Protein AF-A0A9Q9M6E7-F1 (afdb_monomer_lite)

pLDDT: mean 85.34, std 10.35, range [53.75, 96.94]

Sequence (157 aa):
MCNPANETGIQACVNAGINLQTLWDVHLDMARETAPGRFAGAAMNWRQVTTKNEIMRHAITCMENGAEMHFTNRLFGVAEMPAKGGIPVQVHMGLVPSLSHWSGGLGRPHRQMYRESVEALQEFQPEVHAKKFPYKEQAIFMHEGELEKLHEALDKL

Secondary structure (DSSP, 8-state):
-B---SHHHHHHHHHTT--EEEEEGGGHHHHHHH-TTSEEEEEPPTTT--SHHHHHHHHHHHHHTT-SEEEE---HHHHHHHHHTT--EEE--S--GGGTTTTTSSSTTHHHHHHHHHHHHHHHHHHHHTT-SS-TTTPPPPPTTHHHHHHHHHTT-

Foldseek 3Di:
DEEDADLVSLLVCVVVVNQEYEYALVCLLVNCVNPVRGAYEHEYDPPQADDLVSQLVSLVVSVVSPHQAYEEQDADVSQVVNLVVLHHYDYDAFDDVVCQVVCVHDPPCPVVSVVRRVVRVVVVVVCVVVVVPPPPVNDDDDDPCVVVVVVVVVVVD

Radius of gyration: 18.3 Å; chains: 1; bounding box: 41×40×50 Å

Structure (mmCIF, N/CA/C/O backbone):
data_AF-A0A9Q9M6E7-F1
#
_entry.id   AF-A0A9Q9M6E7-F1
#
loop_
_atom_site.group_PDB
_atom_site.id
_atom_site.type_symbol
_atom_site.label_atom_id
_atom_site.label_alt_id
_atom_site.label_comp_id
_atom_site.label_asym_id
_atom_site.label_entity_id
_atom_site.label_seq_id
_atom_site.pdbx_PDB_ins_code
_atom_site.Cartn_x
_atom_site.Cartn_y
_atom_site.Cartn_z
_atom_site.occupancy
_atom_site.B_iso_or_equiv
_atom_site.auth_seq_id
_atom_site.auth_comp_id
_atom_site.auth_asym_id
_atom_site.auth_atom_id
_atom_site.pdbx_PDB_model_num
ATOM 1 N N . MET A 1 1 ? -11.374 -1.652 -1.896 1.00 84.69 1 MET A N 1
ATOM 2 C CA . MET A 1 1 ? -10.246 -0.870 -2.441 1.00 84.69 1 MET A CA 1
ATOM 3 C C . MET A 1 1 ? -10.743 -0.152 -3.684 1.00 84.69 1 MET A C 1
ATOM 5 O O . MET A 1 1 ? -11.407 -0.800 -4.484 1.00 84.69 1 MET A O 1
ATOM 9 N N . CYS A 1 2 ? -10.486 1.147 -3.824 1.00 93.00 2 CYS A N 1
ATOM 10 C CA . CYS A 1 2 ? -10.773 1.912 -5.042 1.00 93.00 2 CYS A CA 1
ATOM 11 C C . CYS A 1 2 ? -9.598 2.846 -5.358 1.00 93.00 2 CYS A C 1
ATOM 13 O O . CYS A 1 2 ? -8.885 3.249 -4.441 1.00 93.00 2 CYS A O 1
ATOM 15 N N . ASN A 1 3 ? -9.407 3.198 -6.631 1.00 93.56 3 ASN A N 1
ATOM 16 C CA . ASN A 1 3 ? -8.265 3.997 -7.079 1.00 93.56 3 ASN A CA 1
ATOM 17 C C . ASN A 1 3 ? -8.745 5.305 -7.724 1.00 93.56 3 ASN A C 1
ATOM 19 O O . ASN A 1 3 ? -8.654 5.454 -8.947 1.00 93.56 3 ASN A O 1
ATOM 23 N N . PRO A 1 4 ? -9.338 6.229 -6.948 1.00 94.25 4 PRO A N 1
ATOM 24 C CA . PRO A 1 4 ? -9.833 7.474 -7.506 1.00 94.25 4 PRO A CA 1
ATOM 25 C C . PRO A 1 4 ? -8.670 8.372 -7.947 1.00 94.25 4 PRO A C 1
ATOM 27 O O . PRO A 1 4 ? -7.618 8.432 -7.315 1.00 94.25 4 PRO A O 1
ATOM 30 N N . ALA A 1 5 ? -8.866 9.074 -9.061 1.00 90.81 5 ALA A N 1
ATOM 31 C CA . ALA A 1 5 ? -7.838 9.912 -9.681 1.00 90.81 5 ALA A CA 1
ATOM 32 C C . ALA A 1 5 ? -8.109 11.420 -9.548 1.00 90.81 5 ALA A C 1
ATOM 34 O O . ALA A 1 5 ? -7.336 12.217 -10.066 1.00 90.81 5 ALA A O 1
ATOM 35 N N . ASN A 1 6 ? -9.216 11.812 -8.915 1.00 94.75 6 ASN A N 1
ATOM 36 C CA . ASN A 1 6 ? -9.632 13.201 -8.740 1.00 94.75 6 ASN A CA 1
ATOM 37 C C . ASN A 1 6 ? -10.577 13.339 -7.537 1.00 94.75 6 ASN A C 1
ATOM 39 O O . ASN A 1 6 ? -11.080 12.342 -7.011 1.00 94.75 6 ASN A O 1
ATOM 43 N N . GLU A 1 7 ? -10.841 14.583 -7.146 1.00 95.69 7 GLU A N 1
ATOM 44 C CA . GLU A 1 7 ? -11.679 14.945 -6.001 1.00 95.69 7 GLU A CA 1
ATOM 45 C C . GLU A 1 7 ? -13.086 14.342 -6.086 1.00 95.69 7 GLU A C 1
ATOM 47 O O . GLU A 1 7 ? -13.556 13.722 -5.134 1.00 95.69 7 GLU A O 1
ATOM 52 N N . THR A 1 8 ? -13.743 14.429 -7.249 1.00 96.94 8 THR A N 1
ATOM 53 C CA . THR A 1 8 ? -15.080 13.849 -7.448 1.00 96.94 8 THR A CA 1
ATOM 54 C C . THR A 1 8 ? -15.088 12.342 -7.184 1.00 96.94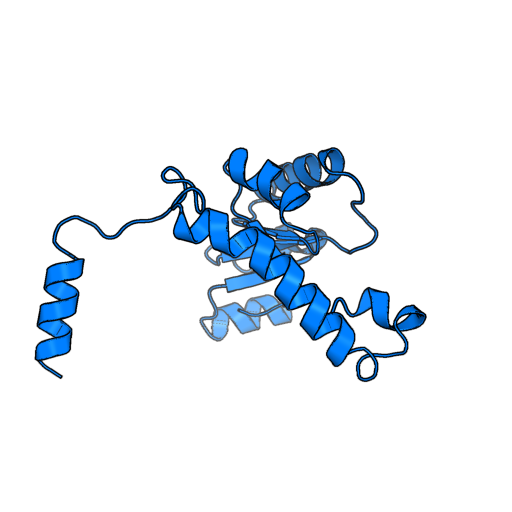 8 THR A C 1
ATOM 56 O O . THR A 1 8 ? -15.998 11.828 -6.533 1.00 96.94 8 THR A O 1
ATOM 59 N N . GLY A 1 9 ? -14.064 11.623 -7.650 1.00 96.06 9 GLY A N 1
ATOM 60 C CA . GLY A 1 9 ? -13.902 10.194 -7.401 1.00 96.06 9 GLY A CA 1
ATOM 61 C C . GLY A 1 9 ? -13.648 9.873 -5.927 1.00 96.06 9 GLY A C 1
ATOM 62 O O . GLY A 1 9 ? -14.209 8.905 -5.410 1.00 96.06 9 GLY A O 1
ATOM 63 N N . ILE A 1 10 ? -12.848 10.689 -5.236 1.00 96.38 10 ILE A N 1
ATOM 64 C CA . ILE A 1 10 ? -12.586 10.541 -3.796 1.00 96.38 10 ILE A CA 1
ATOM 65 C C . ILE A 1 10 ? -13.877 10.763 -3.003 1.00 96.38 10 ILE A C 1
ATOM 67 O O . ILE A 1 10 ? -14.245 9.928 -2.176 1.00 96.38 10 ILE A O 1
ATOM 71 N N . GLN A 1 11 ? -14.627 11.824 -3.309 1.00 96.25 11 GLN A N 1
ATOM 72 C CA . GLN A 1 11 ? -15.902 12.108 -2.656 1.00 96.25 11 GLN A CA 1
ATOM 73 C C . GLN A 1 11 ? -16.932 11.001 -2.910 1.00 96.25 11 GLN A C 1
ATOM 75 O O . GLN A 1 11 ? -17.658 10.601 -1.998 1.00 96.25 11 GLN A O 1
ATOM 80 N N . ALA A 1 12 ? -16.976 10.449 -4.125 1.00 96.88 12 ALA A N 1
ATOM 81 C CA . ALA A 1 12 ? -17.823 9.301 -4.427 1.00 96.88 12 ALA A CA 1
ATOM 82 C C . ALA A 1 12 ? -17.451 8.080 -3.568 1.00 96.88 12 ALA A C 1
ATOM 84 O O . ALA A 1 12 ? -18.342 7.412 -3.043 1.00 96.88 12 ALA A O 1
ATOM 85 N N . CYS A 1 13 ? -16.155 7.823 -3.354 1.00 96.00 13 CYS A N 1
ATOM 86 C CA . CYS A 1 13 ? -15.696 6.766 -2.449 1.00 96.00 13 CYS A CA 1
ATOM 87 C C . CYS A 1 13 ? -16.147 7.016 -1.004 1.00 96.00 13 CYS A C 1
ATOM 89 O O . CYS A 1 13 ? -16.624 6.090 -0.347 1.00 96.00 13 CYS A O 1
ATOM 91 N N . VAL A 1 14 ? -16.052 8.260 -0.522 1.00 95.19 14 VAL A N 1
ATOM 92 C CA . VAL A 1 14 ? -16.525 8.648 0.816 1.00 95.19 14 VAL A CA 1
ATOM 93 C C . VAL A 1 14 ? -18.023 8.385 0.963 1.00 95.19 14 VAL A C 1
ATOM 95 O O . VAL A 1 14 ? -18.427 7.725 1.922 1.00 95.19 14 VAL A O 1
ATOM 98 N N . ASN A 1 15 ? -18.829 8.841 0.003 1.00 96.00 15 ASN A N 1
ATOM 99 C CA . ASN A 1 15 ? -20.285 8.689 0.018 1.00 96.00 15 ASN A CA 1
ATOM 100 C C . ASN A 1 15 ? -20.714 7.217 -0.061 1.00 96.00 15 ASN A C 1
ATOM 102 O O . ASN A 1 15 ? -21.695 6.824 0.562 1.00 96.00 15 ASN A O 1
ATOM 106 N N . ALA A 1 16 ? -19.959 6.396 -0.794 1.00 96.25 16 ALA A N 1
ATOM 107 C CA . ALA A 1 16 ? -20.186 4.958 -0.907 1.00 96.25 16 ALA A CA 1
ATOM 108 C C . ALA A 1 16 ? -19.653 4.149 0.293 1.00 96.25 16 ALA A C 1
ATOM 110 O O . ALA A 1 16 ? -19.770 2.926 0.302 1.00 96.25 16 ALA A O 1
ATOM 111 N N . GLY A 1 17 ? -19.037 4.795 1.291 1.00 94.88 17 GLY A N 1
ATOM 112 C CA . GLY A 1 17 ? -18.475 4.106 2.454 1.00 94.88 17 GLY A CA 1
ATOM 113 C C . GLY A 1 17 ? -17.206 3.297 2.156 1.00 94.88 17 GLY A C 1
ATOM 114 O O . GLY A 1 17 ? -16.874 2.392 2.911 1.00 94.88 17 GLY A O 1
ATOM 115 N N . ILE A 1 18 ? -16.473 3.603 1.082 1.00 94.25 18 ILE A N 1
ATOM 116 C CA . ILE A 1 18 ? -15.233 2.903 0.728 1.00 94.25 18 ILE A CA 1
ATOM 117 C C . ILE A 1 18 ? -14.077 3.447 1.578 1.00 94.25 18 ILE A C 1
ATOM 119 O O . ILE A 1 18 ? -13.677 4.602 1.451 1.00 94.25 18 ILE A O 1
ATOM 123 N N . ASN A 1 19 ? -13.515 2.599 2.445 1.00 93.56 19 ASN A N 1
ATOM 124 C CA . ASN A 1 19 ? -12.471 2.995 3.398 1.00 93.56 19 ASN A CA 1
ATOM 125 C C . ASN A 1 19 ? -11.033 2.908 2.885 1.00 93.56 19 ASN A C 1
ATOM 127 O O . ASN A 1 19 ? -10.184 3.608 3.423 1.00 93.56 19 ASN A O 1
ATOM 131 N N . LEU A 1 20 ? -10.767 2.070 1.881 1.00 94.25 20 LEU A N 1
ATOM 132 C CA . LEU A 1 20 ? -9.424 1.818 1.355 1.00 94.25 20 LEU A CA 1
ATOM 133 C C . LEU A 1 20 ? -9.281 2.416 -0.044 1.00 94.25 20 LEU A C 1
ATOM 135 O O . LEU A 1 20 ? -9.907 1.918 -0.990 1.00 94.25 20 LEU A O 1
ATOM 139 N N . GLN A 1 21 ? -8.438 3.438 -0.160 1.00 93.94 21 GLN A N 1
ATOM 140 C CA . GLN A 1 21 ? -8.132 4.136 -1.404 1.00 93.94 21 GLN A CA 1
ATOM 141 C C . GLN A 1 21 ? -6.661 3.935 -1.779 1.00 93.94 21 GLN A C 1
ATOM 143 O O . GLN A 1 21 ? -5.788 4.072 -0.929 1.00 93.94 21 GLN A O 1
ATOM 148 N N . THR A 1 22 ? -6.371 3.611 -3.037 1.00 93.75 22 THR A N 1
ATOM 149 C CA . THR A 1 22 ? -4.996 3.578 -3.559 1.00 93.75 22 THR A CA 1
ATOM 150 C C . THR A 1 22 ? -4.834 4.696 -4.575 1.00 93.75 22 THR A C 1
ATOM 152 O O . THR A 1 22 ? -5.467 4.694 -5.628 1.00 93.75 22 THR A O 1
ATOM 155 N N . LEU A 1 23 ? -4.005 5.671 -4.238 1.00 93.88 23 LEU A N 1
ATOM 156 C CA . LEU A 1 23 ? -3.866 6.934 -4.946 1.00 93.88 23 LEU A CA 1
ATOM 157 C C . LEU A 1 23 ? -2.481 7.029 -5.565 1.00 93.88 23 LEU A C 1
ATOM 159 O O . LEU A 1 23 ? -1.540 6.397 -5.091 1.00 93.88 23 LEU A O 1
ATOM 163 N N . TRP A 1 24 ? -2.332 7.872 -6.580 1.00 92.44 24 TRP A N 1
ATOM 164 C CA . TRP A 1 24 ? -1.000 8.365 -6.916 1.00 92.44 24 TRP A CA 1
ATOM 165 C C . TRP A 1 24 ? -0.485 9.238 -5.773 1.00 92.44 24 TRP A C 1
ATOM 167 O O . TRP A 1 24 ? -1.263 9.952 -5.143 1.00 92.44 24 TRP A O 1
ATOM 177 N N . ASP A 1 25 ? 0.818 9.186 -5.522 1.00 91.75 25 ASP A N 1
ATOM 178 C CA . ASP A 1 25 ? 1.508 10.024 -4.537 1.00 91.75 25 ASP A CA 1
ATOM 179 C C . ASP A 1 25 ? 1.140 11.514 -4.651 1.00 91.75 25 ASP A C 1
ATOM 181 O O . ASP A 1 25 ? 0.826 12.158 -3.655 1.00 91.75 25 ASP A O 1
ATOM 185 N N . VAL A 1 26 ? 1.060 12.030 -5.878 1.00 91.88 26 VAL A N 1
ATOM 186 C CA . VAL A 1 26 ? 0.661 13.415 -6.185 1.00 91.88 26 VAL A CA 1
ATOM 187 C C . VAL A 1 26 ? -0.780 13.774 -5.798 1.00 91.88 26 VAL A C 1
ATOM 189 O O . VAL A 1 26 ? -1.148 14.942 -5.837 1.00 91.88 26 VAL A O 1
ATOM 192 N N . HIS A 1 27 ? -1.620 12.794 -5.462 1.00 93.75 27 HIS A N 1
ATOM 193 C CA . HIS A 1 27 ? -3.017 13.003 -5.073 1.00 93.75 27 HIS A CA 1
ATOM 194 C C . HIS A 1 27 ? -3.246 12.860 -3.561 1.00 93.75 27 HIS A C 1
ATOM 196 O O . HIS A 1 27 ? -4.396 12.923 -3.123 1.00 93.75 27 HIS A O 1
ATOM 202 N N . LEU A 1 28 ? -2.190 12.647 -2.766 1.00 93.94 28 LEU A N 1
ATOM 203 C CA . LEU A 1 28 ? -2.315 12.460 -1.319 1.00 93.94 28 LEU A CA 1
ATOM 204 C C . LEU A 1 28 ? -2.901 13.684 -0.619 1.00 93.94 28 LEU A C 1
ATOM 206 O O . LEU A 1 28 ? -3.859 13.519 0.129 1.00 93.94 28 LEU A O 1
ATOM 210 N N . ASP A 1 29 ? -2.396 14.884 -0.907 1.00 94.62 29 ASP A N 1
ATOM 211 C CA . ASP A 1 29 ? -2.865 16.119 -0.262 1.00 94.62 29 ASP A CA 1
ATOM 212 C C . ASP A 1 29 ? -4.366 16.323 -0.498 1.00 94.62 29 ASP A C 1
ATOM 214 O O . ASP A 1 29 ? -5.144 16.448 0.446 1.00 94.62 29 ASP A O 1
ATOM 218 N N . MET A 1 30 ? -4.797 16.200 -1.758 1.00 94.88 30 MET A N 1
ATOM 219 C CA . MET A 1 30 ? -6.212 16.244 -2.134 1.00 94.88 30 MET A CA 1
ATOM 220 C C . MET A 1 30 ? -7.034 15.197 -1.368 1.00 94.88 30 MET A C 1
ATOM 222 O O . MET A 1 30 ? -8.116 15.492 -0.871 1.00 94.88 30 MET A O 1
ATOM 226 N N . ALA A 1 31 ? -6.544 13.964 -1.230 1.00 95.06 31 ALA A N 1
ATOM 227 C CA . ALA A 1 31 ? -7.268 12.945 -0.478 1.00 95.06 31 ALA A CA 1
ATOM 228 C C . ALA A 1 31 ? -7.301 13.205 1.029 1.00 95.06 31 ALA A C 1
ATOM 230 O O . ALA A 1 31 ? -8.295 12.859 1.670 1.00 95.06 31 ALA A O 1
ATOM 231 N N . ARG A 1 32 ? -6.266 13.827 1.601 1.00 95.25 32 ARG A N 1
ATOM 232 C CA . ARG A 1 32 ? -6.266 14.237 3.009 1.00 95.25 32 ARG A CA 1
ATOM 233 C C . ARG A 1 32 ? -7.232 15.383 3.265 1.00 95.25 32 ARG A C 1
ATOM 235 O O . ARG A 1 32 ? -7.853 15.403 4.322 1.00 95.25 32 ARG A O 1
ATOM 242 N N . GLU A 1 33 ? -7.424 16.270 2.297 1.00 95.62 33 GLU A N 1
ATOM 243 C CA . GLU A 1 33 ? -8.422 17.337 2.372 1.00 95.62 33 GLU A CA 1
ATOM 244 C C . GLU A 1 33 ? -9.853 16.797 2.220 1.00 95.62 33 GLU A C 1
ATOM 246 O O . GLU A 1 33 ? -10.711 17.056 3.063 1.00 95.62 33 GLU A O 1
ATOM 251 N N . THR A 1 34 ? -10.122 16.003 1.180 1.00 95.00 34 THR A N 1
ATOM 252 C CA . THR A 1 34 ? -11.481 15.522 0.866 1.00 95.00 34 THR A CA 1
ATOM 253 C C . THR A 1 34 ? -11.919 14.343 1.745 1.00 95.00 34 THR A C 1
ATOM 255 O O . THR A 1 34 ? -13.108 14.150 2.003 1.00 95.00 34 THR A O 1
ATOM 258 N N . ALA A 1 35 ? -10.980 13.505 2.191 1.00 94.88 35 ALA A N 1
ATOM 259 C CA . ALA A 1 35 ? -11.261 12.235 2.856 1.00 94.88 35 ALA A CA 1
ATOM 260 C C . ALA A 1 35 ? -10.291 11.919 4.022 1.00 94.88 35 ALA A C 1
ATOM 262 O O . ALA A 1 35 ? -9.771 10.801 4.086 1.00 94.88 35 ALA A O 1
ATOM 263 N N . PRO A 1 36 ? -10.096 12.835 4.995 1.00 93.25 36 PRO A N 1
ATOM 264 C CA . PRO A 1 36 ? -9.050 12.737 6.024 1.00 93.25 36 PRO A CA 1
ATOM 265 C C . PRO A 1 36 ? -9.081 11.451 6.862 1.00 93.25 36 PRO A C 1
ATOM 267 O O . PRO A 1 36 ? -8.036 10.980 7.300 1.00 93.25 36 PRO A O 1
ATOM 270 N N . GLY A 1 37 ? -10.268 10.874 7.088 1.00 91.56 37 GLY A N 1
ATOM 271 C CA . GLY A 1 37 ? -10.458 9.653 7.884 1.00 91.56 37 GLY A CA 1
ATOM 272 C C . GLY A 1 37 ? -10.431 8.341 7.089 1.00 91.56 37 GLY A C 1
ATOM 273 O O . GLY A 1 37 ? -10.837 7.305 7.617 1.00 91.56 37 GLY A O 1
ATOM 274 N N . ARG A 1 38 ? -10.055 8.364 5.805 1.00 92.81 38 ARG A N 1
ATOM 275 C CA . ARG A 1 38 ? -9.970 7.162 4.960 1.00 92.81 38 ARG A CA 1
ATOM 276 C C . ARG A 1 38 ? -8.522 6.683 4.871 1.00 92.81 38 ARG A C 1
ATOM 278 O O . ARG A 1 38 ? -7.600 7.485 4.871 1.00 92.81 38 ARG A O 1
ATOM 285 N N . PHE A 1 39 ? -8.340 5.370 4.756 1.00 96.06 39 PHE A N 1
ATOM 286 C CA . PHE A 1 39 ? -7.024 4.774 4.555 1.00 96.06 39 PHE A CA 1
ATOM 287 C C . PHE A 1 39 ? -6.565 5.049 3.119 1.00 96.06 39 PHE A C 1
ATOM 289 O O . PHE A 1 39 ? -7.235 4.628 2.167 1.00 96.06 39 PHE A O 1
ATOM 296 N N . ALA A 1 40 ? -5.428 5.719 2.958 1.00 96.12 40 ALA A N 1
ATOM 297 C CA . ALA A 1 40 ? -4.810 6.030 1.681 1.00 96.12 40 ALA A CA 1
ATOM 298 C C . ALA A 1 40 ? -3.464 5.313 1.520 1.00 96.12 40 ALA A C 1
ATOM 300 O O . ALA A 1 40 ? -2.468 5.602 2.184 1.00 96.12 40 ALA A O 1
ATOM 301 N N . GLY A 1 41 ? -3.433 4.396 0.559 1.00 95.50 41 GLY A N 1
ATOM 302 C CA . GLY A 1 41 ? -2.203 3.849 0.011 1.00 95.50 41 GLY A CA 1
ATOM 303 C C . GLY A 1 41 ? -1.637 4.755 -1.076 1.00 95.50 41 GLY A C 1
ATOM 304 O O . GLY A 1 41 ? -2.360 5.110 -2.006 1.00 95.50 41 GLY A O 1
ATOM 305 N N . ALA A 1 42 ? -0.349 5.075 -1.002 1.00 94.25 42 ALA A N 1
ATOM 306 C CA . ALA A 1 42 ? 0.355 5.874 -1.999 1.00 94.25 42 ALA A CA 1
ATOM 307 C C . ALA A 1 42 ? 1.111 4.986 -2.988 1.00 94.25 42 ALA A C 1
ATOM 309 O O . ALA A 1 42 ? 2.072 4.304 -2.622 1.00 94.25 42 ALA A O 1
ATOM 310 N N . ALA A 1 43 ? 0.689 5.004 -4.247 1.00 89.50 43 ALA A N 1
ATOM 311 C CA . ALA A 1 43 ? 1.324 4.299 -5.347 1.00 89.50 43 ALA A CA 1
ATOM 312 C C . ALA A 1 43 ? 2.330 5.180 -6.082 1.00 89.50 43 ALA A C 1
ATOM 314 O O . ALA A 1 43 ? 2.075 6.347 -6.376 1.00 89.50 43 ALA A O 1
ATOM 315 N N . MET A 1 44 ? 3.459 4.570 -6.440 1.00 82.12 44 MET A N 1
ATOM 316 C CA . MET A 1 44 ? 4.457 5.173 -7.322 1.00 82.12 44 MET A CA 1
ATOM 317 C C . MET A 1 44 ? 4.178 4.845 -8.792 1.00 82.12 44 MET A C 1
ATOM 319 O O . MET A 1 44 ? 3.778 3.727 -9.143 1.00 82.12 44 MET A O 1
ATOM 323 N N . ASN A 1 45 ? 4.492 5.776 -9.688 1.00 76.81 45 ASN A N 1
ATOM 324 C CA . ASN A 1 45 ? 4.593 5.470 -11.109 1.00 76.81 45 ASN A CA 1
ATOM 325 C C . ASN A 1 45 ? 5.857 4.630 -11.372 1.00 76.81 45 ASN A C 1
ATOM 327 O O . ASN A 1 45 ? 6.931 4.905 -10.839 1.00 76.81 45 ASN A O 1
ATOM 331 N N . TRP A 1 46 ? 5.758 3.636 -12.260 1.00 69.25 46 TRP A N 1
ATOM 332 C CA . TRP A 1 46 ? 6.848 2.707 -12.600 1.00 69.25 46 TRP A CA 1
ATOM 333 C C . TRP A 1 46 ? 8.181 3.391 -12.955 1.00 69.25 46 TRP A C 1
ATOM 335 O O . TRP A 1 46 ? 9.248 2.839 -12.678 1.00 69.25 46 TRP A O 1
ATOM 345 N N . ARG A 1 47 ? 8.125 4.572 -13.588 1.00 68.25 47 ARG A N 1
ATOM 346 C CA . ARG A 1 47 ? 9.316 5.315 -14.037 1.00 68.25 47 ARG A CA 1
ATOM 347 C C . ARG A 1 47 ? 9.992 6.149 -12.949 1.00 68.25 47 ARG A C 1
ATOM 349 O O . ARG A 1 47 ? 11.152 6.492 -13.126 1.00 68.25 47 ARG A O 1
ATOM 356 N N . GLN A 1 48 ? 9.281 6.514 -11.883 1.00 65.44 48 GLN A N 1
ATOM 357 C CA . GLN A 1 48 ? 9.754 7.527 -10.931 1.00 65.44 48 GLN A CA 1
ATOM 358 C C . GLN A 1 48 ? 10.874 7.015 -10.024 1.00 65.44 48 GLN A C 1
ATOM 360 O O . GLN A 1 48 ? 11.709 7.800 -9.591 1.00 65.44 48 GLN A O 1
ATOM 365 N N . VAL A 1 49 ? 10.887 5.715 -9.722 1.00 66.75 49 VAL A N 1
ATOM 366 C CA . VAL A 1 49 ? 11.720 5.178 -8.647 1.00 66.75 49 VAL A CA 1
ATOM 367 C C . VAL A 1 49 ? 12.309 3.837 -9.063 1.00 66.75 49 VAL A C 1
ATOM 369 O O . VAL A 1 49 ? 11.576 2.877 -9.325 1.00 66.75 49 VAL A O 1
ATOM 372 N N . THR A 1 50 ? 13.633 3.763 -9.177 1.00 72.12 50 THR A N 1
ATOM 373 C CA . THR A 1 50 ? 14.307 2.628 -9.834 1.00 72.12 50 THR A CA 1
ATOM 374 C C . THR A 1 50 ? 15.258 1.878 -8.914 1.00 72.12 50 THR A C 1
ATOM 376 O O . THR A 1 50 ? 15.433 0.671 -9.082 1.00 72.12 50 THR A O 1
ATOM 379 N N . THR A 1 51 ? 15.816 2.547 -7.903 1.00 83.75 51 THR A N 1
ATOM 380 C CA . THR A 1 51 ? 16.735 1.929 -6.938 1.00 83.75 51 THR A CA 1
ATOM 381 C C . THR A 1 51 ? 16.081 1.702 -5.573 1.00 83.75 51 THR A C 1
ATOM 383 O O . THR A 1 51 ? 15.122 2.375 -5.202 1.00 83.75 51 THR A O 1
ATOM 386 N N . LYS A 1 52 ? 16.634 0.778 -4.772 1.00 85.38 52 LYS A N 1
ATOM 387 C CA . LYS A 1 52 ? 16.147 0.500 -3.404 1.00 85.38 52 LYS A CA 1
ATOM 388 C C . LYS A 1 52 ? 16.135 1.752 -2.517 1.00 85.38 52 LYS A C 1
ATOM 390 O O . LYS A 1 52 ? 15.167 1.991 -1.806 1.00 85.38 52 LYS A O 1
ATOM 395 N N . ASN A 1 53 ? 17.185 2.571 -2.601 1.00 88.00 53 ASN A N 1
ATOM 396 C CA . ASN A 1 53 ? 17.313 3.784 -1.790 1.00 88.00 53 ASN A CA 1
ATOM 397 C C . ASN A 1 53 ? 16.317 4.867 -2.208 1.00 88.00 53 ASN A C 1
ATOM 399 O O . ASN A 1 53 ? 15.801 5.583 -1.357 1.00 88.00 53 ASN A O 1
ATOM 403 N N . GLU A 1 54 ? 16.041 5.003 -3.506 1.00 88.25 54 GLU A N 1
ATOM 404 C CA . GLU A 1 54 ? 14.993 5.910 -3.980 1.00 88.25 54 GLU A CA 1
ATOM 405 C C . GLU A 1 54 ? 13.614 5.455 -3.492 1.00 88.25 54 GLU A C 1
ATOM 407 O O . GLU A 1 54 ? 12.821 6.290 -3.074 1.00 88.25 54 GLU A O 1
ATOM 412 N N . ILE A 1 55 ? 13.357 4.142 -3.464 1.00 89.06 55 ILE A N 1
ATOM 413 C CA . ILE A 1 55 ? 12.095 3.572 -2.968 1.00 89.06 55 ILE A CA 1
ATOM 414 C C . ILE A 1 55 ? 11.922 3.822 -1.483 1.00 89.06 55 ILE A C 1
ATOM 416 O O . ILE A 1 55 ? 10.856 4.265 -1.078 1.00 89.06 55 ILE A O 1
ATOM 420 N N . MET A 1 56 ? 12.964 3.616 -0.679 1.00 91.00 56 MET A N 1
ATOM 421 C CA . MET A 1 56 ? 12.889 3.931 0.746 1.00 91.00 56 MET A CA 1
ATOM 422 C C . MET A 1 56 ? 12.603 5.419 0.982 1.00 91.00 56 MET A C 1
ATOM 424 O O . MET A 1 56 ? 11.737 5.755 1.782 1.00 91.00 56 MET A O 1
ATOM 428 N N . ARG A 1 57 ? 13.294 6.318 0.266 1.00 91.69 57 ARG A N 1
ATOM 429 C CA . ARG A 1 57 ? 13.060 7.767 0.392 1.00 91.69 57 ARG A CA 1
ATOM 430 C C . ARG A 1 57 ? 11.645 8.149 -0.021 1.00 91.69 57 ARG A C 1
ATOM 432 O O . ARG A 1 57 ? 10.980 8.866 0.713 1.00 91.69 57 ARG A O 1
ATOM 439 N N . HIS A 1 58 ? 11.179 7.640 -1.159 1.00 92.50 58 HIS A N 1
ATOM 440 C CA . HIS A 1 58 ? 9.828 7.902 -1.650 1.00 92.50 58 HIS A CA 1
ATOM 441 C C . HIS A 1 58 ? 8.759 7.371 -0.690 1.00 92.50 58 HIS A C 1
ATOM 443 O O . HIS A 1 58 ? 7.796 8.078 -0.405 1.00 92.50 58 HIS A O 1
ATOM 449 N N . ALA A 1 59 ? 8.964 6.179 -0.125 1.00 93.12 59 ALA A N 1
ATOM 450 C CA . ALA A 1 59 ? 8.079 5.607 0.881 1.00 93.12 59 ALA A CA 1
ATOM 451 C C . ALA A 1 59 ? 7.981 6.505 2.124 1.00 93.12 59 ALA A C 1
ATOM 453 O O . ALA A 1 59 ? 6.872 6.790 2.564 1.00 93.12 59 ALA A O 1
ATOM 454 N N . ILE A 1 60 ? 9.115 6.996 2.643 1.00 94.56 60 ILE A N 1
ATOM 455 C CA . ILE A 1 60 ? 9.146 7.937 3.777 1.00 94.56 60 ILE A CA 1
ATOM 456 C C . ILE A 1 60 ? 8.366 9.208 3.437 1.00 94.56 60 ILE A C 1
ATOM 458 O O . ILE A 1 60 ? 7.469 9.575 4.187 1.00 94.56 60 ILE A O 1
ATOM 462 N N . THR A 1 61 ? 8.633 9.827 2.284 1.00 94.56 61 THR A N 1
ATOM 463 C CA . THR A 1 61 ? 7.912 11.034 1.851 1.00 94.56 61 THR A CA 1
ATOM 464 C C . THR A 1 61 ? 6.405 10.795 1.737 1.00 94.56 61 THR A C 1
ATOM 466 O O . THR A 1 61 ? 5.614 11.636 2.148 1.00 94.56 61 THR A O 1
ATOM 469 N N . CYS A 1 62 ? 5.975 9.633 1.237 1.00 95.06 62 CYS A N 1
ATOM 470 C CA . CYS A 1 62 ? 4.553 9.290 1.206 1.00 95.06 62 CYS A CA 1
ATOM 471 C C . CYS A 1 62 ? 3.950 9.201 2.617 1.00 95.06 62 CYS A C 1
ATOM 473 O O . CYS A 1 62 ? 2.831 9.665 2.818 1.00 95.06 62 CYS A O 1
ATOM 475 N N . MET A 1 63 ? 4.669 8.611 3.581 1.00 96.00 63 MET A N 1
ATOM 476 C CA . MET A 1 63 ? 4.200 8.520 4.970 1.00 96.00 63 MET A CA 1
ATOM 477 C C . MET A 1 63 ? 4.122 9.909 5.620 1.00 96.00 63 MET A C 1
ATOM 479 O O . MET A 1 63 ? 3.138 10.213 6.287 1.00 96.00 63 MET A O 1
ATOM 483 N N . GLU A 1 64 ? 5.120 10.771 5.390 1.00 94.75 64 GLU A N 1
ATOM 484 C CA . GLU A 1 64 ? 5.127 12.166 5.863 1.00 94.75 64 GLU A CA 1
ATOM 485 C C . GLU A 1 64 ? 3.941 12.967 5.305 1.00 94.75 64 GLU A C 1
ATOM 487 O O . GLU A 1 64 ? 3.345 13.766 6.024 1.00 94.75 64 GLU A O 1
ATOM 492 N N . ASN A 1 65 ? 3.533 12.679 4.067 1.00 94.12 65 ASN A N 1
ATOM 493 C CA . ASN A 1 65 ? 2.362 13.276 3.419 1.00 94.12 65 ASN A CA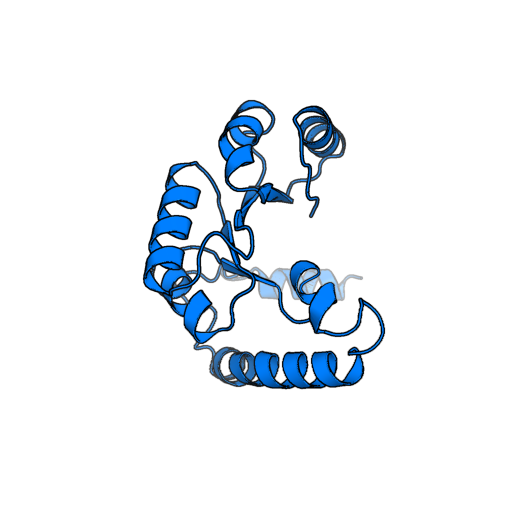 1
ATOM 494 C C . ASN A 1 65 ? 1.032 12.593 3.809 1.00 94.12 65 ASN A C 1
ATOM 496 O O . ASN A 1 65 ? -0.007 12.820 3.189 1.00 94.12 65 ASN A O 1
ATOM 500 N N . GLY A 1 66 ? 1.044 11.736 4.833 1.00 93.88 66 GLY A N 1
ATOM 501 C CA . GLY A 1 66 ? -0.159 11.147 5.412 1.00 93.88 66 GLY A CA 1
ATOM 502 C C . GLY A 1 66 ? -0.677 9.901 4.699 1.00 93.88 66 GLY A C 1
ATOM 503 O O . GLY A 1 66 ? -1.851 9.578 4.839 1.00 93.88 66 GLY A O 1
ATOM 504 N N . ALA A 1 67 ? 0.135 9.186 3.922 1.00 96.31 67 ALA A N 1
ATOM 505 C CA . ALA A 1 67 ? -0.236 7.840 3.488 1.00 96.31 67 ALA A CA 1
ATOM 506 C C . ALA A 1 67 ? -0.073 6.832 4.637 1.00 96.31 67 ALA A C 1
ATOM 508 O O . ALA A 1 67 ? 0.894 6.899 5.388 1.00 96.31 67 ALA A O 1
ATOM 509 N N . GLU A 1 68 ? -0.971 5.852 4.741 1.00 96.38 68 GLU A N 1
ATOM 510 C CA . GLU A 1 68 ? -0.845 4.755 5.714 1.00 96.38 68 GLU A CA 1
ATOM 511 C C . GLU A 1 68 ? -0.161 3.514 5.124 1.00 96.38 68 GLU A C 1
ATOM 513 O O . GLU A 1 68 ? 0.123 2.553 5.836 1.00 96.38 68 GLU A O 1
ATOM 518 N N . MET A 1 69 ? 0.093 3.500 3.814 1.00 95.12 69 MET A N 1
ATOM 519 C CA . MET A 1 69 ? 0.743 2.384 3.137 1.00 95.12 69 MET A CA 1
ATOM 520 C C . MET A 1 69 ? 1.438 2.834 1.860 1.00 95.12 69 MET A C 1
ATOM 522 O O . MET A 1 69 ? 0.915 3.643 1.094 1.00 95.12 69 MET A O 1
ATOM 526 N N . HIS A 1 70 ? 2.597 2.251 1.588 1.00 93.38 70 HIS A N 1
ATOM 527 C CA . HIS A 1 70 ? 3.318 2.445 0.345 1.00 93.38 70 HIS A CA 1
ATOM 528 C C . HIS A 1 70 ? 3.020 1.318 -0.651 1.00 93.38 70 HIS A C 1
ATOM 530 O O . HIS A 1 70 ? 3.129 0.138 -0.325 1.00 93.38 70 HIS A O 1
ATOM 536 N N . PHE A 1 71 ? 2.657 1.668 -1.882 1.00 91.19 71 PHE A N 1
ATOM 537 C CA . PHE A 1 71 ? 2.392 0.718 -2.955 1.00 91.19 71 PHE A CA 1
ATOM 538 C C . PHE A 1 71 ? 3.540 0.722 -3.969 1.00 91.19 71 PHE A C 1
ATOM 540 O O . PHE A 1 71 ? 3.879 1.753 -4.557 1.00 91.19 71 PHE A O 1
ATOM 547 N N . THR A 1 72 ? 4.108 -0.458 -4.221 1.00 87.00 72 THR A N 1
ATOM 548 C CA . THR A 1 72 ? 5.232 -0.641 -5.145 1.00 87.00 72 THR A CA 1
ATOM 549 C C . THR A 1 72 ? 5.012 -1.810 -6.100 1.00 87.00 72 THR A C 1
ATOM 551 O O . THR A 1 72 ? 4.435 -2.834 -5.751 1.00 87.00 72 THR A O 1
ATOM 554 N N . ASN A 1 73 ? 5.520 -1.680 -7.324 1.00 83.56 73 ASN A N 1
ATOM 555 C CA . ASN A 1 73 ? 5.498 -2.744 -8.336 1.00 83.56 73 ASN A CA 1
ATOM 556 C C . ASN A 1 73 ? 6.793 -3.588 -8.308 1.00 83.56 73 ASN A C 1
ATOM 558 O O . ASN A 1 73 ? 7.221 -4.111 -9.337 1.00 83.56 73 ASN A O 1
ATOM 562 N N . ARG A 1 74 ? 7.513 -3.609 -7.179 1.00 79.88 74 ARG A N 1
ATOM 563 C CA . ARG A 1 74 ? 8.868 -4.172 -7.063 1.00 79.88 74 ARG A CA 1
ATOM 564 C C . ARG A 1 74 ? 8.871 -5.445 -6.222 1.00 79.88 74 ARG A C 1
ATOM 566 O O . ARG A 1 74 ? 8.118 -5.559 -5.266 1.00 79.88 74 ARG A O 1
ATOM 573 N N . LEU A 1 75 ? 9.767 -6.365 -6.574 1.00 75.44 75 LEU A N 1
ATOM 574 C CA . LEU A 1 75 ? 9.923 -7.680 -5.944 1.00 75.44 75 LEU A CA 1
ATOM 575 C C . LEU A 1 75 ? 10.333 -7.599 -4.460 1.00 75.44 75 LEU A C 1
ATOM 577 O O . LEU A 1 75 ? 10.756 -6.545 -3.971 1.00 75.44 75 LEU A O 1
ATOM 581 N N . PHE A 1 76 ? 10.275 -8.745 -3.770 1.00 75.25 76 PHE A N 1
ATOM 582 C CA . PHE A 1 76 ? 10.488 -8.874 -2.324 1.00 75.25 76 PHE A CA 1
ATOM 583 C C . PHE A 1 76 ? 11.738 -8.148 -1.827 1.00 75.25 76 PHE A C 1
ATOM 585 O O . PHE A 1 76 ? 11.636 -7.297 -0.953 1.00 75.25 76 PHE A O 1
ATOM 592 N N . GLY A 1 77 ? 12.905 -8.377 -2.438 1.00 75.00 77 GLY A N 1
ATOM 593 C CA . GLY A 1 77 ? 14.166 -7.781 -1.977 1.00 75.00 77 GLY A CA 1
ATOM 594 C C . GLY A 1 77 ? 14.229 -6.245 -2.020 1.00 75.00 77 GLY A C 1
ATOM 595 O O . GLY A 1 77 ? 15.198 -5.659 -1.530 1.00 75.00 77 GLY A O 1
ATOM 596 N N . VAL A 1 78 ? 13.246 -5.590 -2.641 1.00 81.31 78 VAL A N 1
ATOM 597 C CA . VAL A 1 78 ? 13.069 -4.135 -2.651 1.00 81.31 78 VAL A CA 1
ATOM 598 C C . VAL A 1 78 ? 11.978 -3.708 -1.669 1.00 81.31 78 VAL A C 1
ATOM 600 O O . VAL A 1 78 ? 12.184 -2.741 -0.946 1.00 81.31 78 VAL A O 1
ATOM 603 N N . ALA A 1 79 ? 10.856 -4.432 -1.618 1.00 83.69 79 ALA A N 1
ATOM 604 C CA . ALA A 1 79 ? 9.754 -4.179 -0.687 1.00 83.69 79 ALA A CA 1
ATOM 605 C C . ALA A 1 79 ? 10.119 -4.476 0.782 1.00 83.69 79 ALA A C 1
ATOM 607 O O . ALA A 1 79 ? 9.600 -3.837 1.694 1.00 83.69 79 ALA A O 1
ATOM 608 N N . GLU A 1 80 ? 11.050 -5.403 1.014 1.00 86.69 80 GLU A N 1
ATOM 609 C CA . GLU A 1 80 ? 11.510 -5.804 2.345 1.00 86.69 80 GLU A CA 1
ATOM 610 C C . GLU A 1 80 ? 12.186 -4.645 3.095 1.00 86.69 80 GLU A C 1
ATOM 612 O O . GLU A 1 80 ? 12.042 -4.526 4.306 1.00 86.69 80 GLU A O 1
ATOM 617 N N . MET A 1 81 ? 12.902 -3.758 2.393 1.00 88.44 81 MET A N 1
ATOM 618 C CA . MET A 1 81 ? 13.605 -2.626 3.011 1.00 88.44 81 MET A CA 1
ATOM 619 C C . MET A 1 81 ? 12.647 -1.644 3.722 1.00 88.44 81 MET A C 1
ATOM 621 O O . MET A 1 81 ? 12.831 -1.433 4.921 1.00 88.44 81 MET A O 1
ATOM 625 N N . PRO A 1 82 ? 11.624 -1.068 3.056 1.00 88.56 82 PRO A N 1
ATOM 626 C CA . PRO A 1 82 ? 10.636 -0.227 3.728 1.00 88.56 82 PRO A CA 1
ATOM 627 C C . PRO A 1 82 ? 9.816 -0.995 4.767 1.00 88.56 82 PRO A C 1
ATOM 629 O O . PRO A 1 82 ? 9.578 -0.455 5.845 1.00 88.56 82 PRO A O 1
ATOM 632 N N . ALA A 1 83 ? 9.482 -2.266 4.511 1.00 89.88 83 ALA A N 1
ATOM 633 C CA . ALA A 1 83 ? 8.803 -3.101 5.501 1.00 89.88 83 ALA A CA 1
ATOM 634 C C . ALA A 1 83 ? 9.632 -3.243 6.791 1.00 89.88 83 ALA A C 1
ATOM 636 O O . ALA A 1 83 ? 9.131 -2.969 7.874 1.00 89.88 83 ALA A O 1
ATOM 637 N N . LYS A 1 84 ? 10.933 -3.560 6.710 1.00 87.69 84 LYS A N 1
ATOM 638 C CA . LYS A 1 84 ? 11.840 -3.590 7.879 1.00 87.69 84 LYS A CA 1
ATOM 639 C C . LYS A 1 84 ? 11.953 -2.235 8.576 1.00 87.69 84 LYS A C 1
ATOM 641 O O . LYS A 1 84 ? 12.144 -2.190 9.785 1.00 87.69 84 LYS A O 1
ATOM 646 N N . GLY A 1 85 ? 11.823 -1.145 7.824 1.00 86.50 85 GLY A N 1
ATOM 647 C CA . GLY A 1 85 ? 11.796 0.220 8.347 1.00 86.50 85 GLY A CA 1
ATOM 648 C C . GLY A 1 85 ? 10.496 0.614 9.058 1.00 86.50 85 GLY A C 1
ATOM 649 O O . GLY A 1 85 ? 10.403 1.747 9.515 1.00 86.50 85 GLY A O 1
ATOM 650 N N . GLY A 1 86 ? 9.505 -0.281 9.153 1.00 89.38 86 GLY A N 1
ATOM 651 C CA . GLY A 1 86 ? 8.223 -0.009 9.810 1.00 89.38 86 GLY A CA 1
ATOM 652 C C . GLY A 1 86 ? 7.167 0.627 8.905 1.00 89.38 86 GLY A C 1
ATOM 653 O O . GLY A 1 86 ? 6.130 1.055 9.402 1.00 89.38 86 GLY A O 1
ATOM 654 N N . ILE A 1 87 ? 7.402 0.691 7.592 1.00 94.19 87 ILE A N 1
ATOM 655 C CA . ILE A 1 87 ? 6.438 1.226 6.626 1.00 94.19 87 ILE A CA 1
ATOM 656 C C . ILE A 1 87 ? 5.536 0.082 6.143 1.00 94.19 87 ILE A C 1
ATOM 658 O O . ILE A 1 87 ? 6.062 -0.915 5.643 1.00 94.19 87 ILE A O 1
ATOM 662 N N . PRO A 1 88 ? 4.197 0.193 6.225 1.00 94.19 88 PRO A N 1
ATOM 663 C CA . PRO A 1 88 ? 3.300 -0.780 5.611 1.00 94.19 88 PRO A CA 1
ATOM 664 C C . PRO A 1 88 ? 3.451 -0.766 4.088 1.00 94.19 88 PRO A C 1
ATOM 666 O O . PRO A 1 88 ? 3.397 0.293 3.461 1.00 94.19 88 PRO A O 1
ATOM 669 N N . VAL A 1 89 ? 3.631 -1.938 3.474 1.00 91.62 89 VAL A N 1
ATOM 670 C CA . VAL A 1 89 ? 3.872 -2.057 2.028 1.00 91.62 89 VAL A CA 1
ATOM 671 C C . VAL A 1 89 ? 2.849 -2.977 1.380 1.00 91.62 89 VAL A C 1
ATOM 673 O O . VAL A 1 89 ? 2.672 -4.117 1.803 1.00 91.62 89 VAL A O 1
ATOM 676 N N . GLN A 1 90 ? 2.242 -2.510 0.291 1.00 90.31 90 GLN A N 1
ATOM 677 C CA . GLN A 1 90 ? 1.545 -3.355 -0.672 1.00 90.31 90 GLN A CA 1
ATOM 678 C C . GLN A 1 90 ? 2.401 -3.512 -1.924 1.00 90.31 90 GLN A C 1
ATOM 680 O O . GLN A 1 90 ? 2.897 -2.538 -2.494 1.00 90.31 90 GLN A O 1
ATOM 685 N N . VAL A 1 91 ? 2.542 -4.755 -2.375 1.00 86.75 91 VAL A N 1
ATOM 686 C CA . VAL A 1 91 ? 3.257 -5.076 -3.606 1.00 86.75 91 VAL A CA 1
ATOM 687 C C . VAL A 1 91 ? 2.266 -5.509 -4.676 1.00 86.75 91 VAL A C 1
ATOM 689 O O . VAL A 1 91 ? 1.391 -6.336 -4.422 1.00 86.75 91 VAL A O 1
ATOM 692 N N . HIS A 1 92 ? 2.418 -4.974 -5.884 1.00 83.56 92 HIS A N 1
ATOM 693 C CA . HIS A 1 92 ? 1.702 -5.443 -7.068 1.00 83.56 92 HIS A CA 1
ATOM 694 C C . HIS A 1 92 ? 2.616 -6.301 -7.933 1.00 83.56 92 HIS A C 1
ATOM 696 O O . HIS A 1 92 ? 3.631 -5.833 -8.448 1.00 83.56 92 HIS A O 1
ATOM 702 N N . MET A 1 93 ? 2.234 -7.567 -8.079 1.00 74.94 93 MET A N 1
ATOM 703 C CA . MET A 1 93 ? 3.006 -8.608 -8.754 1.00 74.94 93 MET A CA 1
ATOM 704 C C . MET A 1 93 ? 2.259 -9.107 -9.993 1.00 74.94 93 MET A C 1
ATOM 706 O O . MET A 1 93 ? 1.029 -9.078 -10.047 1.00 74.94 93 MET A O 1
ATOM 710 N N . GLY A 1 94 ? 3.001 -9.592 -10.988 1.00 73.12 94 GLY A N 1
ATOM 711 C CA . GLY A 1 94 ? 2.434 -10.121 -12.227 1.00 73.12 94 GLY A CA 1
ATOM 712 C C . GLY A 1 94 ? 2.266 -9.048 -13.301 1.00 73.12 94 GLY A C 1
ATOM 713 O O . GLY A 1 94 ? 3.248 -8.455 -13.746 1.00 73.12 94 GLY A O 1
ATOM 714 N N . LEU A 1 95 ? 1.035 -8.817 -13.776 1.00 74.06 95 LEU A N 1
ATOM 715 C CA . LEU A 1 95 ? 0.804 -7.897 -14.897 1.00 74.06 95 LEU A CA 1
ATOM 716 C C . LEU A 1 95 ? 1.016 -6.446 -14.472 1.00 74.06 95 LEU A C 1
ATOM 718 O O . LEU A 1 95 ? 0.148 -5.855 -13.834 1.00 74.06 95 LEU A O 1
ATOM 722 N N . VAL A 1 96 ? 2.126 -5.847 -14.898 1.00 76.31 96 VAL A N 1
ATOM 723 C CA . VAL A 1 96 ? 2.336 -4.396 -14.829 1.00 76.31 96 VAL A CA 1
ATOM 724 C C . VAL A 1 96 ? 1.944 -3.796 -16.186 1.00 76.31 96 VAL A C 1
ATOM 726 O O . VAL A 1 96 ? 2.689 -3.966 -17.155 1.00 76.31 96 VAL A O 1
ATOM 729 N N . PRO A 1 97 ? 0.807 -3.079 -16.305 1.00 72.75 97 PRO A N 1
ATOM 730 C CA . PRO A 1 97 ? 0.298 -2.605 -17.598 1.00 72.75 97 PRO A CA 1
ATOM 731 C C . PRO A 1 97 ? 1.296 -1.746 -18.384 1.00 72.75 97 PRO A C 1
ATOM 733 O O . PRO A 1 97 ? 1.335 -1.804 -19.614 1.00 72.75 97 PRO A O 1
ATOM 736 N N . SER A 1 98 ? 2.163 -1.008 -17.686 1.00 74.00 98 SER A N 1
ATOM 737 C CA . SER A 1 98 ? 3.231 -0.192 -18.279 1.00 74.00 98 SER A CA 1
ATOM 738 C C . SER A 1 98 ? 4.243 -0.996 -19.105 1.00 74.00 98 SER A C 1
ATOM 740 O O . SER A 1 98 ? 4.905 -0.428 -19.971 1.00 74.00 98 SER A O 1
ATOM 742 N N . LEU A 1 99 ? 4.357 -2.307 -18.873 1.00 73.62 99 LEU A N 1
ATOM 743 C CA . LEU A 1 99 ? 5.264 -3.201 -19.597 1.00 73.62 99 LEU A CA 1
ATOM 744 C C . LEU A 1 99 ? 4.624 -3.813 -20.857 1.00 73.62 99 LEU A C 1
ATOM 746 O O . LEU A 1 99 ? 5.318 -4.391 -21.688 1.00 73.62 99 LEU A O 1
ATOM 750 N N . SER A 1 100 ? 3.320 -3.616 -21.072 1.00 75.12 100 SER A N 1
ATOM 751 C CA . SER A 1 100 ? 2.568 -4.237 -22.176 1.00 75.12 100 SER A CA 1
ATOM 752 C C . SER A 1 100 ? 3.151 -3.995 -23.576 1.00 75.12 100 SER A C 1
ATOM 754 O O . SER A 1 100 ? 3.065 -4.882 -24.423 1.00 75.12 100 SER A O 1
ATOM 756 N N . HIS A 1 101 ? 3.783 -2.843 -23.821 1.00 74.12 101 HIS A N 1
ATOM 757 C CA . HIS A 1 101 ? 4.359 -2.496 -25.127 1.00 74.12 101 HIS A CA 1
ATOM 758 C C . HIS A 1 101 ? 5.499 -3.428 -25.556 1.00 74.12 101 HIS A C 1
ATOM 760 O O . HIS A 1 101 ? 5.601 -3.756 -26.734 1.00 74.12 101 HIS A O 1
ATOM 766 N N . TRP A 1 102 ? 6.342 -3.871 -24.620 1.00 67.00 102 TRP A N 1
ATOM 767 C CA . TRP A 1 102 ? 7.484 -4.745 -24.920 1.00 67.00 102 TRP A CA 1
ATOM 768 C C . TRP A 1 102 ? 7.227 -6.203 -24.519 1.00 67.00 102 TRP A C 1
ATOM 770 O O . TRP A 1 102 ? 7.832 -7.104 -25.088 1.00 67.00 102 TRP A O 1
ATOM 780 N N . SER A 1 103 ? 6.263 -6.455 -23.624 1.00 65.81 103 SER A N 1
ATOM 781 C CA . SER A 1 103 ? 5.809 -7.806 -23.263 1.00 65.81 103 SER A CA 1
ATOM 782 C C . SER A 1 103 ? 4.827 -8.429 -24.275 1.00 65.81 103 SER A C 1
ATOM 784 O O . SER A 1 103 ? 4.380 -9.556 -24.085 1.00 65.81 103 SER A O 1
ATOM 786 N N . GLY A 1 104 ? 4.485 -7.738 -25.371 1.00 70.94 104 GLY A N 1
ATOM 787 C CA . GLY A 1 104 ? 3.635 -8.292 -26.437 1.00 70.94 104 GLY A CA 1
ATOM 788 C C . GLY A 1 104 ? 2.126 -8.188 -26.175 1.00 70.94 104 GLY A C 1
ATOM 789 O O . GLY A 1 104 ? 1.352 -9.040 -26.620 1.00 70.94 104 GLY A O 1
ATOM 790 N N . GLY A 1 105 ? 1.700 -7.139 -25.470 1.00 72.62 105 GLY A N 1
ATOM 791 C CA . GLY A 1 105 ? 0.306 -6.850 -25.128 1.00 72.62 105 GLY A CA 1
ATOM 792 C C . GLY A 1 105 ? -0.137 -7.438 -23.784 1.00 72.62 105 GLY A C 1
ATOM 793 O O . GLY A 1 105 ? 0.631 -8.079 -23.075 1.00 72.62 105 GLY A O 1
ATOM 794 N N . LEU A 1 106 ? -1.404 -7.216 -23.424 1.00 70.19 106 LEU A N 1
ATOM 795 C CA . LEU A 1 106 ? -1.966 -7.636 -22.129 1.00 70.19 106 LEU A CA 1
ATOM 796 C C . LEU A 1 106 ? -2.352 -9.129 -22.073 1.00 70.19 106 LEU A C 1
ATOM 798 O O . LEU A 1 106 ? -2.574 -9.658 -20.990 1.00 70.19 106 LEU A O 1
ATOM 802 N N . GLY A 1 107 ? -2.450 -9.808 -23.226 1.00 59.22 107 GLY A N 1
ATOM 803 C CA . GLY A 1 107 ? -2.967 -11.184 -23.317 1.00 59.22 107 GLY A CA 1
ATOM 804 C C . GLY A 1 107 ? -1.941 -12.277 -23.638 1.00 59.22 107 GLY A C 1
ATOM 805 O O . GLY A 1 107 ? -2.177 -13.440 -23.324 1.00 59.22 107 GLY A O 1
ATOM 806 N N . ARG A 1 108 ? -0.802 -11.951 -24.269 1.00 53.75 108 ARG A N 1
ATOM 807 C CA . ARG A 1 108 ? 0.144 -12.969 -24.776 1.00 53.75 108 ARG A CA 1
ATOM 808 C C . ARG A 1 108 ? 1.163 -13.519 -23.763 1.00 53.75 108 ARG A C 1
ATOM 810 O O . ARG A 1 108 ? 1.508 -14.689 -23.923 1.00 53.75 108 ARG A O 1
ATOM 817 N N . PRO A 1 109 ? 1.589 -12.819 -22.694 1.00 58.31 109 PRO A N 1
ATOM 818 C CA . PRO A 1 109 ? 2.521 -13.398 -21.731 1.00 58.31 109 PRO A CA 1
ATOM 819 C C . PRO A 1 109 ? 1.837 -14.054 -20.521 1.00 58.31 109 PRO A C 1
ATOM 821 O O . PRO A 1 109 ? 2.496 -14.271 -19.517 1.00 58.31 109 PRO A O 1
ATOM 824 N N . HIS A 1 110 ? 0.556 -14.449 -20.579 1.00 60.59 110 HIS A N 1
ATOM 825 C CA . HIS A 1 110 ? -0.144 -15.015 -19.409 1.00 60.59 110 HIS A CA 1
ATOM 826 C C . HIS A 1 110 ? 0.576 -16.225 -18.782 1.00 60.59 110 HIS A C 1
ATOM 828 O O . HIS A 1 110 ? 0.665 -16.330 -17.566 1.00 60.59 110 HIS A O 1
ATOM 834 N N . ARG A 1 111 ? 1.135 -17.134 -19.595 1.00 60.69 111 ARG A N 1
ATOM 835 C CA . ARG A 1 111 ? 1.870 -18.312 -19.089 1.00 60.69 111 ARG A CA 1
ATOM 836 C C . ARG A 1 111 ? 3.232 -17.966 -18.490 1.00 60.69 111 ARG A C 1
ATOM 838 O O . ARG A 1 111 ? 3.610 -18.549 -17.479 1.00 60.69 111 ARG A O 1
ATOM 845 N N . GLN A 1 112 ? 3.954 -17.042 -19.117 1.00 65.62 112 GLN A N 1
ATOM 846 C CA . GLN A 1 112 ? 5.248 -16.587 -18.620 1.00 65.62 112 GLN A CA 1
ATOM 847 C C . GLN A 1 112 ? 5.068 -15.763 -17.343 1.00 65.62 112 GLN A C 1
ATOM 849 O O . GLN A 1 112 ? 5.694 -16.064 -16.341 1.00 65.62 112 GLN A O 1
ATOM 854 N N . MET A 1 113 ? 4.123 -14.825 -17.336 1.00 65.25 113 MET A N 1
ATOM 855 C CA . MET A 1 113 ? 3.757 -14.055 -16.153 1.00 65.25 113 MET A CA 1
ATOM 856 C C . MET A 1 113 ? 3.202 -14.929 -15.036 1.00 65.25 113 MET A C 1
ATOM 858 O O . MET A 1 113 ? 3.467 -14.643 -13.878 1.00 65.25 113 MET A O 1
ATOM 862 N N . TYR A 1 114 ? 2.437 -15.981 -15.346 1.00 70.00 114 TYR A N 1
ATOM 863 C CA . TYR A 1 114 ? 2.011 -16.954 -14.341 1.00 70.00 114 TYR A CA 1
ATOM 864 C C . TYR A 1 114 ? 3.227 -17.623 -13.702 1.00 70.00 114 TYR A C 1
ATOM 866 O O . TYR A 1 114 ? 3.323 -17.649 -12.482 1.00 70.00 114 TYR A O 1
ATOM 874 N N . ARG A 1 115 ? 4.187 -18.092 -14.510 1.00 72.88 115 ARG A N 1
ATOM 875 C CA . ARG A 1 115 ? 5.445 -18.648 -13.999 1.00 72.88 115 ARG A CA 1
ATOM 876 C C . ARG A 1 115 ? 6.227 -17.645 -13.157 1.00 72.88 115 ARG A C 1
ATOM 878 O O . ARG A 1 115 ? 6.567 -17.980 -12.037 1.00 72.88 115 ARG A O 1
ATOM 885 N N . GLU A 1 116 ? 6.451 -16.433 -13.650 1.00 72.25 116 GLU A N 1
ATOM 886 C CA . GLU A 1 116 ? 7.178 -15.378 -12.929 1.00 72.25 116 GLU A CA 1
ATOM 887 C C . GLU A 1 116 ? 6.452 -14.971 -11.636 1.00 72.25 116 GLU A C 1
ATOM 889 O O . GLU A 1 116 ? 7.083 -14.746 -10.609 1.00 72.25 116 GLU A O 1
ATOM 894 N N . SER A 1 117 ? 5.115 -14.935 -11.645 1.00 69.19 117 SER A N 1
ATOM 895 C CA . SER A 1 117 ? 4.310 -14.671 -10.443 1.00 69.19 117 SER A CA 1
ATOM 896 C C . SER A 1 117 ? 4.403 -15.820 -9.442 1.00 69.19 117 SER A C 1
ATOM 898 O O . SER A 1 117 ? 4.465 -15.569 -8.244 1.00 69.19 117 SER A O 1
ATOM 900 N N . VAL A 1 118 ? 4.424 -17.071 -9.914 1.00 78.31 118 VAL A N 1
ATOM 901 C CA . VAL A 1 118 ? 4.631 -18.257 -9.072 1.00 78.31 118 VAL A CA 1
ATOM 902 C C . VAL A 1 118 ? 6.042 -18.260 -8.492 1.00 78.31 118 VAL A C 1
ATOM 904 O O . VAL A 1 118 ? 6.179 -18.459 -7.293 1.00 78.31 118 VAL A O 1
ATOM 907 N N . GLU A 1 119 ? 7.069 -17.995 -9.299 1.00 79.62 119 GLU A N 1
ATOM 908 C CA . GLU A 1 119 ? 8.470 -17.902 -8.868 1.00 79.62 119 GLU A CA 1
ATOM 909 C C . GLU A 1 119 ? 8.639 -16.793 -7.818 1.00 79.62 119 GLU A C 1
ATOM 911 O O . GLU A 1 119 ? 9.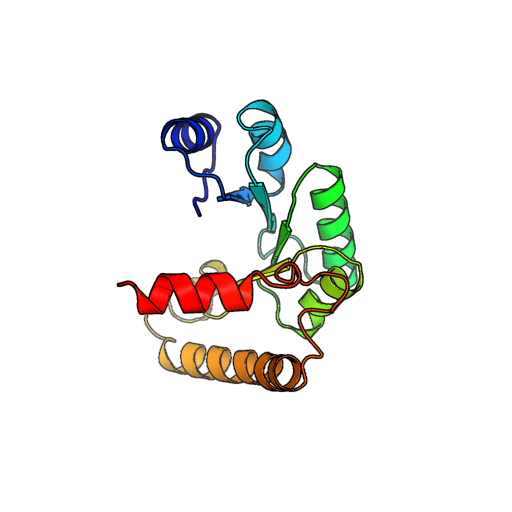206 -17.018 -6.754 1.00 79.62 119 GLU A O 1
ATOM 916 N N . ALA A 1 120 ? 8.048 -15.620 -8.037 1.00 72.56 120 ALA A N 1
ATOM 917 C CA . ALA A 1 120 ? 8.140 -14.539 -7.070 1.00 72.56 120 ALA A CA 1
ATOM 918 C C . ALA A 1 120 ? 7.280 -14.772 -5.811 1.00 72.56 120 ALA A C 1
ATOM 920 O O . ALA A 1 120 ? 7.671 -14.380 -4.714 1.00 72.56 120 ALA A O 1
ATOM 921 N N . LEU A 1 121 ? 6.133 -15.456 -5.919 1.00 79.62 121 LEU A N 1
ATOM 922 C CA . LEU A 1 121 ? 5.372 -15.916 -4.750 1.00 79.62 121 LEU A CA 1
ATOM 923 C C . LEU A 1 121 ? 6.152 -16.977 -3.958 1.00 79.62 121 LEU A C 1
ATOM 925 O O . LEU A 1 121 ? 6.085 -16.992 -2.729 1.00 79.62 121 LEU A O 1
ATOM 929 N N . GLN A 1 122 ? 6.913 -17.837 -4.640 1.00 82.25 122 GLN A N 1
ATOM 930 C CA . GLN A 1 122 ? 7.811 -18.810 -4.015 1.00 82.25 122 GLN A CA 1
ATO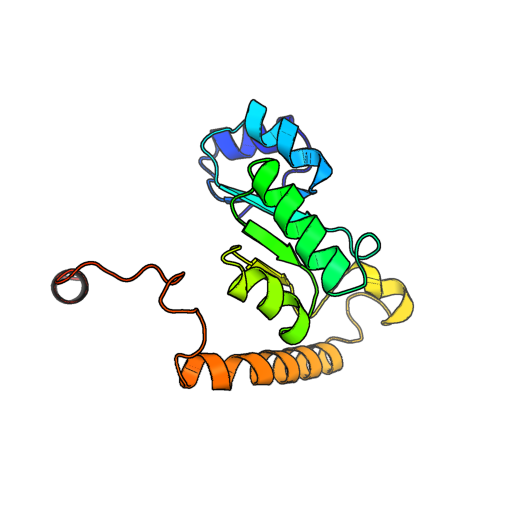M 931 C C . GLN A 1 122 ? 8.948 -18.142 -3.233 1.00 82.25 122 GLN A C 1
ATOM 933 O O . GLN A 1 122 ? 9.465 -18.773 -2.320 1.00 82.25 122 GLN A O 1
ATOM 938 N N . GLU A 1 123 ? 9.307 -16.886 -3.515 1.00 79.50 123 GLU A N 1
ATOM 939 C CA . GLU A 1 123 ? 10.235 -16.124 -2.664 1.00 79.50 123 GLU A CA 1
ATOM 940 C C . GLU A 1 123 ? 9.581 -15.697 -1.338 1.00 79.50 123 GLU A C 1
ATOM 942 O O . GLU A 1 123 ? 10.223 -15.736 -0.291 1.00 79.50 123 GLU A O 1
ATOM 947 N N . PHE A 1 124 ? 8.291 -15.336 -1.353 1.00 77.75 124 PHE A N 1
ATOM 948 C CA . PHE A 1 124 ? 7.544 -14.934 -0.151 1.00 77.75 124 PHE A CA 1
ATOM 949 C C . PHE A 1 124 ? 7.134 -16.123 0.726 1.00 77.75 124 PHE A C 1
ATOM 951 O O . PHE A 1 124 ? 7.154 -16.038 1.955 1.00 77.75 124 PHE A O 1
ATOM 958 N N . GLN A 1 125 ? 6.730 -17.229 0.103 1.00 85.62 125 GLN A N 1
ATOM 959 C CA . GLN A 1 125 ? 6.155 -18.385 0.787 1.00 85.62 125 GLN A CA 1
ATOM 960 C C . GLN A 1 125 ? 7.028 -18.964 1.921 1.00 85.62 125 GLN A C 1
ATOM 962 O O . GLN A 1 125 ? 6.477 -19.166 3.009 1.00 85.62 125 GLN A O 1
ATOM 967 N N . PRO A 1 126 ? 8.351 -19.185 1.758 1.00 86.44 126 PRO A N 1
ATOM 968 C CA . PRO A 1 126 ? 9.177 -19.736 2.828 1.00 86.44 126 PRO A CA 1
ATOM 969 C C . PRO A 1 126 ? 9.312 -18.769 4.007 1.00 86.44 126 PRO A C 1
ATOM 971 O O . PRO A 1 126 ? 9.313 -19.214 5.152 1.00 86.44 126 PRO A O 1
ATOM 974 N N . GLU A 1 127 ? 9.368 -17.458 3.761 1.00 85.69 127 GLU A N 1
ATOM 975 C CA . GLU A 1 127 ? 9.448 -16.444 4.818 1.00 85.69 127 GLU A CA 1
ATOM 976 C C . GLU A 1 127 ? 8.136 -16.353 5.618 1.00 85.69 127 GLU A C 1
ATOM 978 O O . GLU A 1 127 ? 8.170 -16.241 6.847 1.00 85.69 127 GLU A O 1
ATOM 983 N N . VAL A 1 128 ? 6.983 -16.501 4.952 1.00 84.00 128 VAL A N 1
ATOM 984 C CA . VAL A 1 128 ? 5.665 -16.576 5.610 1.00 84.00 128 VAL A CA 1
ATOM 985 C C . VAL A 1 128 ? 5.512 -17.867 6.412 1.00 84.00 128 VAL A C 1
ATOM 987 O O . VAL A 1 128 ? 5.127 -17.833 7.581 1.00 84.00 128 VAL A O 1
ATOM 990 N N . HIS A 1 129 ? 5.860 -19.017 5.830 1.00 83.62 129 HIS A N 1
ATOM 991 C CA . HIS A 1 129 ? 5.789 -20.311 6.516 1.00 83.62 129 HIS A CA 1
ATOM 992 C C . HIS A 1 129 ? 6.738 -20.392 7.715 1.00 83.62 129 HIS A C 1
ATOM 994 O O . HIS A 1 129 ? 6.384 -20.959 8.749 1.00 83.62 129 HIS A O 1
ATOM 1000 N N . ALA A 1 130 ? 7.917 -19.780 7.609 1.00 86.00 130 ALA A N 1
ATOM 1001 C CA . ALA A 1 130 ? 8.860 -19.654 8.712 1.00 86.00 130 ALA A CA 1
ATOM 1002 C C . ALA A 1 130 ? 8.442 -18.603 9.759 1.00 86.00 130 ALA A C 1
ATOM 1004 O O . ALA A 1 130 ? 9.160 -18.426 10.742 1.00 86.00 130 ALA A O 1
ATOM 1005 N N . LYS A 1 131 ? 7.309 -17.903 9.566 1.00 80.62 131 LYS A N 1
ATOM 1006 C CA . LYS A 1 131 ? 6.827 -16.791 10.406 1.00 80.62 131 LYS A CA 1
ATOM 1007 C C . LYS A 1 131 ? 7.848 -15.659 10.567 1.00 80.62 131 LYS A C 1
ATOM 1009 O O . LYS A 1 131 ? 7.852 -14.957 11.575 1.00 80.62 131 LYS A O 1
ATOM 1014 N N . LYS A 1 132 ? 8.727 -15.493 9.579 1.00 82.00 132 LYS A N 1
ATOM 1015 C CA . LYS A 1 132 ? 9.673 -14.374 9.500 1.00 82.00 132 LYS A CA 1
ATOM 1016 C C . LYS A 1 132 ? 9.035 -13.138 8.871 1.00 82.00 132 LYS A C 1
ATOM 1018 O O . LYS A 1 132 ? 9.523 -12.035 9.087 1.00 82.00 132 LYS A O 1
ATOM 1023 N N . PHE A 1 133 ? 7.948 -13.326 8.122 1.00 79.25 133 PHE A N 1
ATOM 1024 C CA . PHE A 1 133 ? 7.131 -12.267 7.541 1.00 79.25 133 PHE A CA 1
ATOM 1025 C C . PHE A 1 133 ? 5.626 -12.601 7.677 1.00 79.25 133 PHE A C 1
ATOM 1027 O O . PHE A 1 133 ? 5.260 -13.757 7.458 1.00 79.25 133 PHE A O 1
ATOM 1034 N N . PRO A 1 134 ? 4.737 -11.633 7.989 1.00 76.38 134 PRO A N 1
ATOM 1035 C CA . PRO A 1 134 ? 5.044 -10.255 8.390 1.00 76.38 134 PRO A CA 1
ATOM 1036 C C . PRO A 1 134 ? 5.788 -10.198 9.733 1.00 76.38 134 PRO A C 1
ATOM 1038 O O . PRO A 1 134 ? 5.660 -11.104 10.557 1.00 76.38 134 PRO A O 1
ATOM 1041 N N . TYR A 1 135 ? 6.594 -9.151 9.941 1.00 78.44 135 TYR A N 1
ATOM 1042 C CA . TYR A 1 135 ? 7.348 -8.978 11.187 1.00 78.44 135 TYR A CA 1
ATOM 1043 C C . TYR A 1 135 ? 6.389 -8.810 12.370 1.00 78.44 135 TYR A C 1
ATOM 1045 O O . TYR A 1 135 ? 5.341 -8.172 12.247 1.00 78.44 135 TYR A O 1
ATOM 1053 N N . LYS A 1 136 ? 6.738 -9.382 13.528 1.00 78.56 136 LYS A N 1
ATOM 1054 C CA . LYS A 1 136 ? 5.856 -9.423 14.706 1.00 78.56 136 LYS A CA 1
ATOM 1055 C C . LYS A 1 136 ? 5.465 -8.020 15.180 1.00 78.56 136 LYS A C 1
ATOM 1057 O O . LYS A 1 136 ? 4.358 -7.819 15.654 1.00 78.56 136 LYS A O 1
ATOM 1062 N N . GLU A 1 137 ? 6.356 -7.054 15.020 1.00 77.06 137 GLU A N 1
ATOM 1063 C CA . GLU A 1 137 ? 6.181 -5.658 15.424 1.00 77.06 137 GLU A CA 1
ATOM 1064 C C . GLU A 1 137 ? 5.154 -4.914 14.555 1.00 77.06 137 GLU A C 1
ATOM 1066 O O . GLU A 1 137 ? 4.685 -3.844 14.929 1.00 77.06 137 GLU A O 1
ATOM 1071 N N . GLN A 1 138 ? 4.823 -5.467 13.388 1.00 69.69 138 GLN A N 1
ATOM 1072 C CA . GLN A 1 138 ? 3.985 -4.841 12.360 1.00 69.69 138 GLN A CA 1
ATOM 1073 C C . GLN A 1 138 ? 2.728 -5.658 12.064 1.00 69.69 138 GLN A C 1
ATOM 1075 O O . GLN A 1 138 ? 1.795 -5.174 11.426 1.00 69.69 138 GLN A O 1
ATOM 1080 N N . ALA A 1 139 ? 2.704 -6.910 12.512 1.00 75.50 139 ALA A N 1
ATOM 1081 C CA . ALA A 1 139 ? 1.538 -7.760 12.449 1.00 75.50 139 ALA A CA 1
ATOM 1082 C C . ALA A 1 139 ? 0.551 -7.360 13.553 1.00 75.50 139 ALA A C 1
ATOM 1084 O O . ALA A 1 139 ? 0.883 -7.345 14.738 1.00 75.50 139 ALA A O 1
ATOM 1085 N N . ILE A 1 140 ? -0.686 -7.061 13.159 1.00 77.19 140 ILE A N 1
ATOM 1086 C CA . ILE A 1 140 ? -1.796 -6.908 14.097 1.00 77.19 140 ILE A CA 1
ATOM 1087 C C . ILE A 1 140 ? -2.287 -8.312 14.440 1.00 77.19 140 ILE A C 1
ATOM 1089 O O . ILE A 1 140 ? -2.732 -9.055 13.564 1.00 77.19 140 ILE A O 1
ATOM 1093 N N . PHE A 1 141 ? -2.180 -8.677 15.713 1.00 80.62 141 PHE A N 1
ATOM 1094 C CA . PHE A 1 141 ? -2.689 -9.941 16.230 1.00 80.62 141 PHE A CA 1
ATOM 1095 C C . PHE A 1 141 ? -4.032 -9.722 16.921 1.00 80.62 141 PHE A C 1
ATOM 1097 O O . PHE A 1 141 ? -4.287 -8.648 17.464 1.00 80.62 141 PHE A O 1
ATOM 1104 N N . MET A 1 142 ? -4.862 -10.764 16.922 1.00 86.38 142 MET A N 1
ATOM 1105 C CA . MET A 1 142 ? -6.042 -10.825 17.783 1.00 86.38 142 MET A CA 1
ATOM 1106 C C . MET A 1 142 ? -5.644 -10.622 19.247 1.00 86.38 142 MET A C 1
ATOM 1108 O O . MET A 1 142 ? -4.586 -11.092 19.683 1.00 86.38 142 MET A O 1
ATOM 1112 N N . HIS A 1 143 ? -6.500 -9.943 20.003 1.00 87.44 143 HIS A N 1
ATOM 1113 C CA . HIS A 1 143 ? -6.364 -9.866 21.448 1.00 87.44 143 HIS A CA 1
ATOM 1114 C C . HIS A 1 143 ? -6.563 -11.250 22.081 1.00 87.44 143 HIS A C 1
ATOM 1116 O O . HIS A 1 143 ? -7.178 -12.153 21.506 1.00 87.44 143 HIS A O 1
ATOM 1122 N N . GLU A 1 144 ? -6.025 -11.425 23.287 1.00 92.44 144 GLU A N 1
ATOM 1123 C CA . GLU A 1 144 ? -6.153 -12.674 24.038 1.00 92.44 144 GLU A CA 1
ATOM 1124 C C . GLU A 1 144 ? -7.637 -13.049 24.219 1.00 92.44 144 GLU A C 1
ATOM 1126 O O . GLU A 1 144 ? -8.457 -12.222 24.630 1.00 92.44 144 GLU A O 1
ATOM 1131 N N . GLY A 1 145 ? -8.000 -14.287 23.872 1.00 91.56 145 GLY A N 1
ATOM 1132 C CA . GLY A 1 145 ? -9.376 -14.783 23.962 1.00 91.56 145 GLY A CA 1
ATOM 1133 C C . GLY A 1 145 ? -10.283 -14.460 22.765 1.00 91.56 145 GLY A C 1
ATOM 1134 O O . GLY A 1 145 ? -11.439 -14.887 22.756 1.00 91.56 145 GLY A O 1
ATOM 1135 N N . GLU A 1 146 ? -9.841 -13.676 21.772 1.00 94.25 146 GLU A N 1
ATOM 1136 C CA . GLU A 1 146 ? -10.684 -13.350 20.606 1.00 94.25 146 GLU A CA 1
ATOM 1137 C C . GLU A 1 146 ? -10.834 -14.517 19.627 1.00 94.25 146 GLU A C 1
ATOM 1139 O O . GLU A 1 146 ? -11.906 -14.682 19.043 1.00 94.25 146 GLU A O 1
ATOM 1144 N N . LEU A 1 147 ? -9.803 -15.355 19.477 1.00 92.62 147 LEU A N 1
ATOM 1145 C CA . LEU A 1 147 ? -9.862 -16.531 18.607 1.00 92.62 147 LEU A CA 1
ATOM 1146 C C . LEU A 1 147 ? -10.883 -17.552 19.125 1.00 92.62 147 LEU A C 1
ATOM 1148 O O . LEU A 1 147 ? -11.664 -18.105 18.355 1.00 92.62 147 LEU A O 1
ATOM 1152 N N . GLU A 1 148 ? -10.905 -17.775 20.435 1.00 95.56 148 GLU A N 1
ATOM 1153 C CA . GLU A 1 148 ? -11.844 -18.674 21.100 1.00 95.56 148 GLU A CA 1
ATOM 1154 C C . GLU A 1 148 ? -13.281 -18.173 20.929 1.00 95.56 148 GLU A C 1
ATOM 1156 O O . GLU A 1 148 ? -14.156 -18.938 20.529 1.00 95.56 148 GLU A O 1
ATOM 1161 N N . LYS A 1 149 ? -13.512 -16.867 21.126 1.00 93.75 149 LYS A N 1
ATOM 1162 C CA . LYS A 1 149 ? -14.820 -16.237 20.878 1.00 93.75 149 LYS A CA 1
ATOM 1163 C C . LYS A 1 149 ? -15.261 -16.368 19.423 1.00 93.75 149 LYS A C 1
ATOM 1165 O O . LYS A 1 149 ? -16.447 -16.564 19.166 1.00 93.75 149 LYS A O 1
ATOM 1170 N N . LEU A 1 150 ? -14.330 -16.241 18.474 1.00 92.94 150 LEU A N 1
ATOM 1171 C CA . LEU A 1 150 ? -14.620 -16.425 17.056 1.00 92.94 150 LEU A CA 1
ATOM 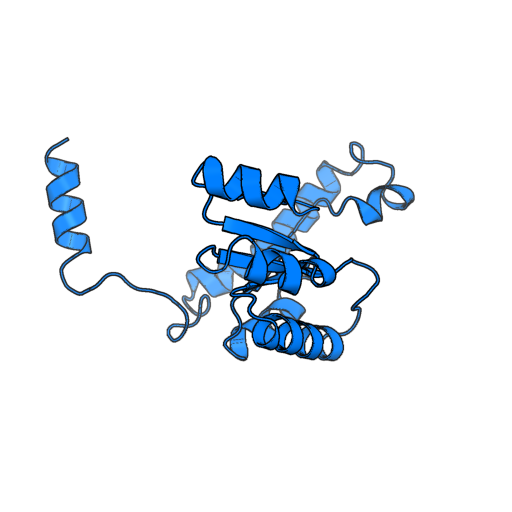1172 C C . LEU A 1 150 ? -15.059 -17.866 16.770 1.00 92.94 150 LEU A C 1
ATOM 1174 O O . LEU A 1 150 ? -16.084 -18.057 16.121 1.00 92.94 150 LEU A O 1
ATOM 1178 N N . HIS A 1 151 ? -14.333 -18.867 17.277 1.00 95.75 151 HIS A N 1
ATOM 1179 C CA . HIS A 1 151 ? -14.725 -20.272 17.132 1.00 95.75 151 HIS A CA 1
ATOM 1180 C C . HIS A 1 151 ? -16.094 -20.554 17.768 1.00 95.75 151 HIS A C 1
ATOM 1182 O O . HIS A 1 151 ? -16.961 -21.111 17.104 1.00 95.75 151 HIS A O 1
ATOM 1188 N N . GLU A 1 152 ? -16.349 -20.072 18.990 1.00 96.31 152 GLU A N 1
ATOM 1189 C CA . GLU A 1 152 ? -17.659 -20.218 19.642 1.00 96.31 152 GLU A CA 1
ATOM 1190 C C . GLU A 1 152 ? -18.807 -19.565 18.862 1.00 96.31 152 GLU A C 1
ATOM 1192 O O . GLU A 1 152 ? -19.954 -20.004 18.958 1.00 96.31 152 GLU A O 1
ATOM 1197 N N . ALA A 1 153 ? -18.543 -18.463 18.157 1.00 94.06 153 ALA A N 1
ATOM 1198 C CA . ALA A 1 153 ? -19.540 -17.800 17.325 1.00 94.06 153 ALA A CA 1
ATOM 1199 C C . ALA A 1 153 ? -19.808 -18.581 16.033 1.00 94.06 153 ALA A C 1
ATOM 1201 O O . ALA A 1 153 ? -20.958 -18.666 15.608 1.00 94.06 153 ALA A O 1
ATOM 1202 N N . LEU A 1 154 ? -18.766 -19.162 15.432 1.00 93.44 154 LEU A N 1
ATOM 1203 C CA . LEU A 1 154 ? -18.877 -19.995 14.236 1.00 93.44 154 LEU A CA 1
ATOM 1204 C C . LEU A 1 154 ? -19.629 -21.300 14.511 1.00 93.44 154 LEU A C 1
ATOM 1206 O O . LEU A 1 154 ? -20.457 -21.684 13.696 1.00 93.44 154 LEU A O 1
ATOM 1210 N N . ASP A 1 155 ? -19.421 -21.922 15.672 1.00 94.75 155 ASP A N 1
ATOM 1211 C CA . ASP A 1 155 ? -20.131 -23.146 16.078 1.00 94.75 155 ASP A CA 1
ATOM 1212 C C . ASP A 1 155 ? -21.648 -22.940 16.281 1.00 94.75 155 ASP A C 1
ATOM 1214 O O . ASP A 1 155 ? -22.400 -23.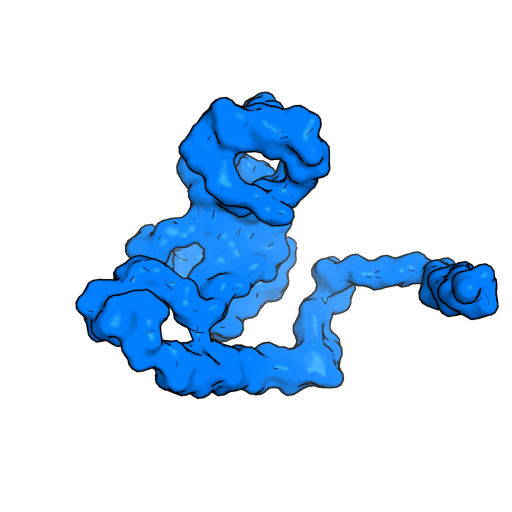905 16.422 1.00 94.75 155 ASP A O 1
ATOM 1218 N N . LYS A 1 156 ? -22.112 -21.683 16.332 1.00 90.88 156 LYS A N 1
ATOM 1219 C CA . LYS A 1 156 ? -23.530 -21.308 16.485 1.00 90.88 156 LYS A CA 1
ATOM 1220 C C . LYS A 1 156 ? -24.233 -21.009 15.154 1.00 90.88 156 LYS A C 1
ATOM 1222 O O . LYS A 1 156 ? -25.426 -20.695 15.187 1.00 90.88 156 LYS A O 1
ATOM 1227 N N . LEU A 1 157 ? -23.515 -21.047 14.028 1.00 79.94 157 LEU A N 1
ATOM 1228 C CA . LEU A 1 157 ? -24.058 -20.905 12.669 1.00 79.94 157 LEU A CA 1
ATOM 1229 C C . LEU A 1 157 ? -24.445 -22.270 12.089 1.00 79.94 157 LEU A C 1
ATOM 1231 O O . LEU A 1 157 ? -25.469 -22.305 11.369 1.00 79.94 157 LEU A O 1
#